Protein AF-A0A972WV79-F1 (afdb_monomer_lite)

pLDDT: mean 96.43, std 3.08, range [78.06, 98.38]

Foldseek 3Di:
DQVVCVVVVHDDDDDLDFDFDDVPDPRTDGDPVRVVVSVVVVVVCVVPPD

Sequence (50 aa):
DGNFSAALGVPTLDGLGADGKGPHTLEEQIYVSSLEPRARMWVNLLETLE

Structure (mmCIF, N/CA/C/O backbone):
data_AF-A0A972WV79-F1
#
_entry.id   AF-A0A972WV79-F1
#
loop_
_atom_site.group_PDB
_atom_site.id
_atom_site.type_symbol
_atom_site.label_atom_id
_atom_site.label_alt_id
_atom_site.label_comp_id
_atom_site.label_asym_id
_atom_site.label_entity_id
_atom_site.label_seq_id
_atom_site.pdbx_PDB_ins_code
_atom_site.Cartn_x
_atom_site.Cartn_y
_atom_site.Cartn_z
_atom_site.occupancy
_atom_site.B_iso_or_equiv
_atom_site.auth_seq_id
_atom_site.auth_comp_id
_atom_site.auth_asym_id
_atom_site.auth_atom_id
_atom_site.pdbx_PDB_model_num
ATOM 1 N N . ASP A 1 1 ? -7.530 8.270 1.556 1.00 91.81 1 ASP A N 1
ATOM 2 C CA . ASP A 1 1 ? -6.166 8.409 2.077 1.00 91.81 1 ASP A CA 1
ATOM 3 C C . ASP A 1 1 ? -6.243 8.224 3.578 1.00 91.81 1 ASP A C 1
ATOM 5 O O . ASP A 1 1 ? -7.198 8.712 4.194 1.00 91.81 1 ASP A O 1
ATOM 9 N N . GLY A 1 2 ? -5.335 7.424 4.128 1.00 95.56 2 GLY A N 1
ATOM 10 C CA . GLY A 1 2 ? -5.363 7.059 5.534 1.00 95.56 2 GLY A CA 1
ATOM 11 C C . GLY A 1 2 ? -5.185 8.246 6.481 1.00 95.56 2 GLY A C 1
ATOM 12 O O . GLY A 1 2 ? -5.631 8.189 7.626 1.00 95.56 2 GLY A O 1
ATOM 13 N N . ASN A 1 3 ? -4.605 9.354 6.012 1.00 95.88 3 ASN A N 1
ATOM 14 C CA . ASN A 1 3 ? -4.422 10.563 6.819 1.00 95.88 3 ASN A CA 1
ATOM 15 C C . ASN A 1 3 ? -5.736 11.119 7.413 1.00 95.88 3 ASN A C 1
ATOM 17 O O . ASN A 1 3 ? -5.740 11.573 8.556 1.00 95.88 3 ASN A O 1
ATOM 21 N N . PHE A 1 4 ? -6.857 11.058 6.685 1.00 97.31 4 PHE A N 1
ATOM 22 C CA . PHE A 1 4 ? -8.142 11.585 7.157 1.00 97.31 4 PHE A CA 1
ATOM 23 C C . PHE A 1 4 ? -8.765 10.723 8.258 1.00 97.31 4 PHE A C 1
ATOM 25 O O . PHE A 1 4 ? -9.211 11.254 9.272 1.00 97.31 4 PHE A O 1
ATOM 32 N N . SER A 1 5 ? -8.790 9.399 8.086 1.00 96.88 5 SER A N 1
ATOM 33 C CA . SER A 1 5 ? -9.343 8.482 9.091 1.00 96.88 5 SER A CA 1
ATOM 34 C C . SER A 1 5 ? -8.450 8.400 10.329 1.00 96.88 5 SER A C 1
ATOM 36 O O . SER A 1 5 ? -8.958 8.408 11.450 1.00 96.88 5 SER A O 1
ATOM 38 N N . ALA A 1 6 ? -7.127 8.434 10.144 1.00 97.25 6 ALA A N 1
ATOM 39 C CA . ALA A 1 6 ? -6.176 8.502 11.248 1.00 97.25 6 ALA A CA 1
ATOM 40 C C . ALA A 1 6 ? -6.360 9.781 12.083 1.00 97.25 6 ALA A C 1
ATOM 42 O O . ALA A 1 6 ? -6.338 9.715 13.311 1.00 97.25 6 ALA A O 1
ATOM 43 N N . ALA A 1 7 ? -6.617 10.931 11.445 1.00 97.88 7 ALA A N 1
ATOM 44 C CA . ALA A 1 7 ? -6.897 12.187 12.148 1.00 97.88 7 ALA A CA 1
ATOM 45 C C . ALA A 1 7 ? -8.181 12.139 13.002 1.00 97.88 7 ALA A C 1
ATOM 47 O O . ALA A 1 7 ? -8.301 12.889 13.968 1.00 97.88 7 ALA A O 1
ATOM 48 N N . LEU A 1 8 ? -9.120 11.242 12.680 1.00 98.00 8 LEU A N 1
ATOM 49 C CA . LEU A 1 8 ? -10.331 10.983 13.468 1.00 98.00 8 LEU A CA 1
ATOM 50 C C . LEU A 1 8 ? -10.116 9.944 14.585 1.00 98.00 8 LEU A C 1
ATOM 52 O O . LEU A 1 8 ? -11.066 9.592 15.281 1.00 98.00 8 LEU A O 1
ATOM 56 N N . GLY A 1 9 ? -8.890 9.439 14.759 1.00 97.56 9 GLY A N 1
ATOM 57 C CA . GLY A 1 9 ? -8.564 8.403 15.741 1.00 97.56 9 GLY A CA 1
ATOM 58 C C . GLY A 1 9 ? -8.999 6.992 15.336 1.00 97.56 9 GLY A C 1
ATOM 59 O O . GLY A 1 9 ? -8.957 6.085 16.165 1.00 97.56 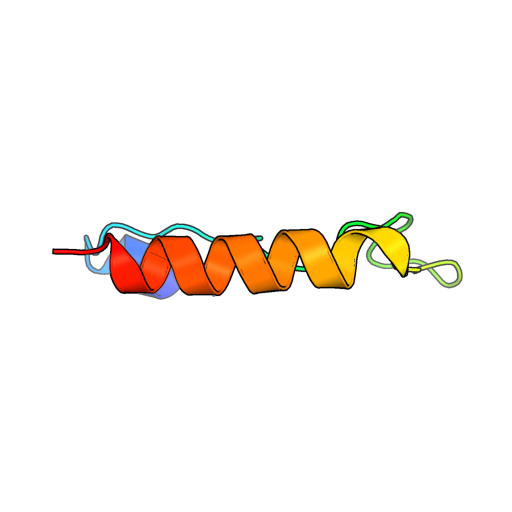9 GLY A O 1
ATOM 60 N N . VAL A 1 10 ? -9.411 6.783 14.080 1.00 97.00 10 VAL A N 1
ATOM 61 C CA . VAL A 1 10 ? -9.784 5.458 13.571 1.00 97.00 10 VAL A CA 1
ATOM 62 C C . VAL A 1 10 ? -8.509 4.663 13.271 1.00 97.00 10 VAL A C 1
ATOM 64 O O . VAL A 1 10 ? -7.665 5.155 12.508 1.00 97.00 10 VAL A O 1
ATOM 67 N N . PRO A 1 11 ? -8.347 3.436 13.809 1.00 95.06 11 PRO A N 1
ATOM 68 C CA . PRO A 1 11 ? -7.251 2.555 13.424 1.00 95.06 11 PRO A CA 1
ATOM 69 C C . PRO A 1 11 ? -7.227 2.380 11.905 1.00 95.06 11 PRO A C 1
ATOM 71 O O . PRO A 1 11 ? -8.191 1.913 11.305 1.00 95.06 11 PRO A O 1
ATOM 74 N N . THR A 1 12 ? -6.140 2.819 11.277 1.00 95.69 12 THR A N 1
ATOM 75 C CA . THR A 1 12 ? -6.048 2.924 9.821 1.00 95.69 12 THR A CA 1
ATOM 76 C C . THR A 1 12 ? -4.836 2.155 9.326 1.00 95.69 12 THR A C 1
ATOM 78 O O . THR A 1 12 ? -3.720 2.381 9.790 1.00 95.69 12 THR A O 1
ATOM 81 N N . LEU A 1 13 ? -5.066 1.275 8.356 1.00 94.62 13 LEU A N 1
ATOM 82 C CA . LEU A 1 13 ? -4.034 0.579 7.601 1.00 94.62 13 LEU A CA 1
ATOM 83 C C . LEU A 1 13 ? -4.158 1.012 6.135 1.00 94.62 13 LEU A C 1
ATOM 85 O O . LEU A 1 13 ? -5.232 0.893 5.550 1.00 94.62 13 LEU A O 1
ATOM 89 N N . ASP A 1 14 ? -3.079 1.543 5.562 1.00 94.50 14 ASP A N 1
ATOM 90 C CA . ASP A 1 14 ? -3.034 2.072 4.191 1.00 94.50 14 ASP A CA 1
ATOM 91 C C . ASP A 1 14 ? -1.921 1.380 3.383 1.00 94.50 14 ASP A C 1
ATOM 93 O O . ASP A 1 14 ? -1.064 0.695 3.945 1.00 94.50 14 ASP A O 1
ATOM 97 N N . GLY A 1 15 ? -1.933 1.531 2.057 1.00 92.50 15 GLY A N 1
ATOM 98 C CA . GLY A 1 15 ? -0.907 0.978 1.169 1.00 92.50 15 GLY A CA 1
ATOM 99 C C . GLY A 1 15 ? -1.037 -0.526 0.903 1.00 92.50 15 GLY A C 1
ATOM 100 O O . GLY A 1 15 ? -0.052 -1.192 0.599 1.00 92.50 15 GLY A O 1
ATOM 101 N N . LEU A 1 16 ? -2.246 -1.086 0.994 1.00 94.94 16 LEU A N 1
ATOM 102 C CA . LEU A 1 16 ? -2.520 -2.522 0.798 1.00 94.94 16 LEU A CA 1
ATOM 103 C C . LEU A 1 16 ? -2.759 -2.912 -0.677 1.00 94.94 16 LEU A C 1
ATOM 105 O O . LEU A 1 16 ? -3.436 -3.901 -0.970 1.00 94.94 16 LEU A O 1
ATOM 109 N N . GLY A 1 17 ? -2.246 -2.104 -1.605 1.00 94.31 17 GLY A N 1
ATOM 110 C CA . GLY A 1 17 ? -2.369 -2.309 -3.047 1.00 94.31 17 GLY A CA 1
ATOM 111 C C . GLY A 1 17 ? -1.438 -3.392 -3.598 1.00 94.31 17 GLY A C 1
ATOM 112 O O . GLY A 1 17 ? -0.770 -4.113 -2.858 1.00 94.31 17 GLY A O 1
ATOM 113 N N . ALA A 1 18 ? -1.411 -3.506 -4.926 1.00 96.50 18 ALA A N 1
ATOM 114 C CA . ALA A 1 18 ? -0.495 -4.390 -5.639 1.00 96.50 18 ALA A CA 1
ATOM 115 C C . ALA A 1 18 ? 0.968 -3.977 -5.420 1.00 96.50 18 ALA A C 1
ATOM 117 O O . ALA A 1 18 ? 1.280 -2.789 -5.327 1.00 96.50 18 ALA A O 1
ATOM 118 N N . ASP A 1 19 ? 1.865 -4.960 -5.396 1.00 96.94 19 ASP A N 1
ATOM 119 C CA . ASP A 1 19 ? 3.297 -4.683 -5.361 1.00 96.94 19 ASP A CA 1
ATOM 120 C C . ASP A 1 19 ? 3.773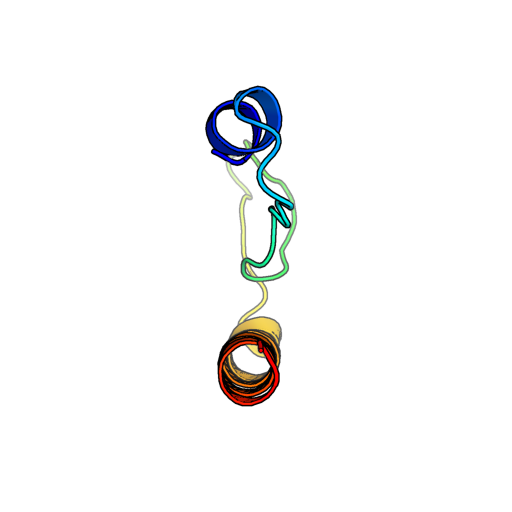 -4.253 -6.752 1.00 96.94 19 ASP A C 1
ATOM 122 O O . ASP A 1 19 ? 3.218 -4.652 -7.781 1.00 96.94 19 ASP A O 1
ATOM 126 N N . GLY A 1 20 ? 4.847 -3.473 -6.798 1.00 96.75 20 GLY A N 1
ATOM 127 C CA . GLY A 1 20 ? 5.345 -2.914 -8.045 1.00 96.75 20 GLY A CA 1
ATOM 128 C C . GLY A 1 20 ? 6.707 -2.256 -7.907 1.00 96.75 20 GLY A C 1
ATOM 129 O O . GLY A 1 20 ? 7.444 -2.501 -6.949 1.00 96.75 20 GLY A O 1
ATOM 130 N N . LYS A 1 21 ? 7.055 -1.423 -8.888 1.00 97.94 21 LYS A N 1
ATOM 131 C CA . LYS A 1 21 ? 8.258 -0.583 -8.851 1.00 97.94 21 LYS A CA 1
ATOM 132 C C . LYS A 1 21 ? 8.034 0.727 -9.601 1.00 97.94 21 LYS A C 1
ATOM 134 O O . LYS A 1 21 ? 7.140 0.819 -10.437 1.00 97.94 21 LYS A O 1
ATOM 139 N N . GLY A 1 22 ? 8.918 1.685 -9.334 1.00 97.31 22 GLY A N 1
ATOM 140 C CA . GLY A 1 22 ? 8.925 2.988 -9.999 1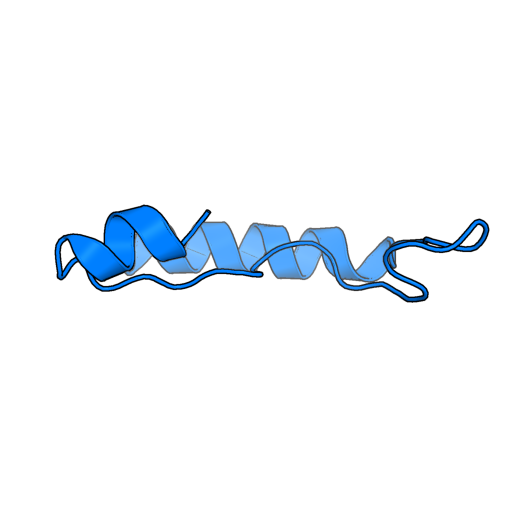.00 97.31 22 GLY A CA 1
ATOM 141 C C . GLY A 1 22 ? 7.661 3.816 -9.761 1.00 97.31 22 GLY A C 1
ATOM 142 O O . GLY A 1 22 ? 7.176 4.392 -10.728 1.00 97.31 22 GLY A O 1
ATOM 143 N N . PRO A 1 23 ? 7.092 3.875 -8.535 1.00 96.31 23 PRO A N 1
ATOM 144 C CA . PRO A 1 23 ? 5.933 4.730 -8.306 1.00 96.31 23 PRO A CA 1
ATOM 145 C C . PRO A 1 23 ? 6.289 6.178 -8.667 1.00 96.31 23 PRO A C 1
ATOM 147 O O . PRO A 1 23 ? 7.354 6.666 -8.274 1.00 96.31 23 PRO A O 1
ATOM 150 N N . HIS A 1 24 ? 5.400 6.851 -9.400 1.00 96.56 24 HIS A N 1
ATOM 151 C CA . HIS A 1 24 ? 5.588 8.212 -9.909 1.00 96.56 24 HIS A CA 1
ATOM 152 C C . HIS A 1 24 ? 6.682 8.369 -10.988 1.00 96.56 24 HIS A C 1
ATOM 154 O O . HIS A 1 24 ? 7.259 9.452 -11.120 1.00 96.56 24 HIS A O 1
ATOM 160 N N . THR A 1 25 ? 6.969 7.331 -11.785 1.00 98.31 25 THR A N 1
ATOM 161 C CA . THR A 1 25 ? 7.855 7.428 -12.967 1.00 98.31 25 THR A CA 1
ATOM 162 C C . THR A 1 25 ? 7.163 6.955 -14.252 1.00 98.31 25 THR A C 1
ATOM 164 O O . THR A 1 25 ? 6.056 6.425 -14.214 1.00 98.31 25 THR A O 1
ATOM 167 N N . LEU A 1 26 ? 7.793 7.151 -15.420 1.00 98.25 26 LEU A N 1
ATOM 168 C CA . LEU A 1 26 ? 7.256 6.653 -16.702 1.00 98.25 26 LEU A CA 1
ATOM 169 C C . LEU A 1 26 ? 7.301 5.120 -16.804 1.00 98.25 26 LEU A C 1
ATOM 171 O O . LEU A 1 26 ? 6.625 4.522 -17.637 1.00 98.25 26 LEU A O 1
ATOM 175 N N . GLU A 1 27 ? 8.1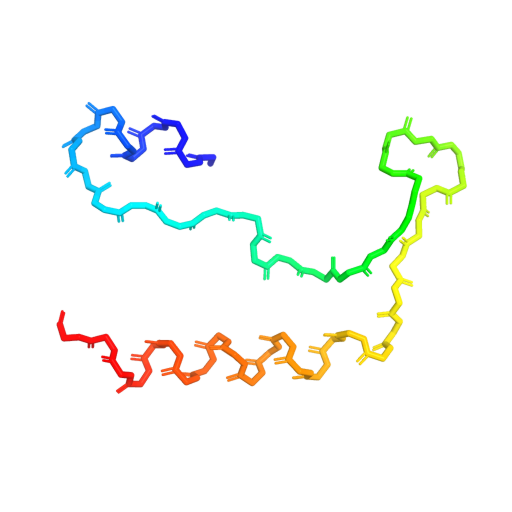03 4.496 -15.950 1.00 98.00 27 GLU A N 1
ATOM 176 C CA . GLU A 1 27 ? 8.320 3.059 -15.834 1.00 98.00 27 GLU A CA 1
ATOM 177 C C . GLU A 1 27 ? 7.543 2.454 -14.656 1.00 98.00 27 GLU A C 1
ATOM 179 O O . GLU A 1 27 ? 7.866 1.346 -14.211 1.00 98.00 27 GLU A O 1
ATOM 184 N N . GLU A 1 28 ? 6.544 3.178 -14.135 1.00 98.38 28 GLU A N 1
ATOM 185 C CA . GLU A 1 28 ? 5.648 2.680 -13.099 1.00 98.38 28 GLU A CA 1
ATOM 186 C C . GLU A 1 28 ? 4.966 1.392 -13.568 1.00 98.38 28 GLU A C 1
ATOM 188 O O . GLU A 1 28 ? 4.363 1.316 -14.641 1.00 98.38 28 GLU A O 1
ATOM 193 N N . GLN A 1 29 ? 5.084 0.347 -12.754 1.00 97.88 29 GLN A N 1
ATOM 194 C CA . GLN A 1 29 ? 4.528 -0.961 -13.068 1.00 97.88 29 GLN A CA 1
ATOM 195 C C . GLN A 1 29 ? 4.147 -1.718 -11.799 1.00 97.88 29 GLN A C 1
ATOM 197 O O . GLN A 1 29 ? 4.767 -1.554 -10.745 1.00 97.88 29 GLN A O 1
ATOM 202 N N . ILE A 1 30 ? 3.198 -2.638 -11.946 1.00 98.31 30 ILE A N 1
ATOM 203 C CA . ILE A 1 30 ? 2.834 -3.617 -10.920 1.00 98.31 30 ILE A CA 1
ATOM 204 C C . ILE A 1 30 ? 3.307 -5.019 -11.308 1.00 98.31 30 ILE A C 1
ATOM 206 O O . ILE A 1 30 ? 3.454 -5.345 -12.489 1.00 98.31 30 ILE A O 1
ATOM 210 N N . TYR A 1 31 ? 3.499 -5.881 -10.315 1.00 98.31 31 TYR A N 1
ATOM 211 C CA . TYR A 1 31 ? 3.702 -7.307 -10.536 1.00 98.31 31 TYR A CA 1
ATOM 212 C C . TYR A 1 31 ? 2.348 -8.012 -10.606 1.00 98.31 31 TYR A C 1
ATOM 214 O O . TYR A 1 31 ? 1.612 -8.039 -9.621 1.00 98.31 31 TYR A O 1
ATOM 222 N N . VAL A 1 32 ? 2.032 -8.645 -11.741 1.00 98.19 32 VAL A N 1
ATOM 223 C CA . VAL A 1 32 ? 0.786 -9.425 -11.902 1.00 98.19 32 VAL A CA 1
ATOM 224 C C . VAL A 1 32 ? 0.681 -10.532 -10.846 1.00 98.19 32 VAL A C 1
ATOM 226 O O . VAL A 1 32 ? -0.396 -10.775 -10.309 1.00 98.19 32 VAL A O 1
ATOM 229 N N . SER A 1 33 ? 1.810 -11.143 -10.476 1.00 98.19 33 SER A N 1
ATOM 230 C CA . SER A 1 33 ? 1.887 -12.152 -9.414 1.00 98.19 33 SER A CA 1
ATOM 231 C C . SER A 1 33 ? 1.476 -11.640 -8.028 1.00 98.19 33 SER A C 1
ATOM 233 O O . SER A 1 33 ? 1.175 -12.456 -7.163 1.00 98.19 33 SER A O 1
ATOM 235 N N . SER A 1 34 ? 1.436 -10.321 -7.799 1.00 97.94 34 SER A N 1
ATOM 236 C CA . SER A 1 34 ? 0.999 -9.741 -6.520 1.00 97.94 34 SER A CA 1
ATOM 237 C C . SER A 1 34 ? -0.524 -9.637 -6.385 1.00 97.94 34 SER A C 1
ATOM 239 O O . SER A 1 34 ? -1.027 -9.514 -5.270 1.00 97.94 34 SER A O 1
ATOM 241 N N . LEU A 1 35 ? -1.277 -9.729 -7.490 1.00 97.88 35 LEU A N 1
ATOM 242 C CA . LEU A 1 35 ? -2.723 -9.491 -7.486 1.00 97.88 35 LEU A CA 1
ATOM 243 C C . LEU A 1 35 ? -3.492 -10.539 -6.674 1.00 97.88 35 LEU A C 1
ATOM 245 O O . LEU A 1 35 ? -4.285 -10.177 -5.806 1.00 97.88 35 LEU A O 1
ATOM 249 N N . GLU A 1 36 ? -3.251 -11.830 -6.923 1.00 98.31 36 GLU A N 1
ATOM 250 C CA . GLU A 1 36 ? -3.962 -12.904 -6.217 1.00 98.31 36 GLU A CA 1
ATOM 251 C C . GLU A 1 36 ? -3.644 -12.918 -4.707 1.00 98.31 36 GLU A C 1
ATOM 253 O O . GLU A 1 36 ? -4.591 -12.913 -3.912 1.00 98.31 36 GLU A O 1
ATOM 258 N N . PRO A 1 37 ? -2.370 -12.856 -4.259 1.00 97.69 37 PRO A N 1
ATOM 259 C CA . PRO A 1 37 ? -2.062 -12.782 -2.832 1.00 97.69 37 PRO A CA 1
ATOM 260 C C . PRO A 1 37 ? -2.687 -11.567 -2.141 1.00 97.69 37 PRO A C 1
ATOM 262 O O . PRO A 1 37 ? -3.203 -11.700 -1.031 1.00 97.69 37 PRO A O 1
ATOM 265 N N . ARG A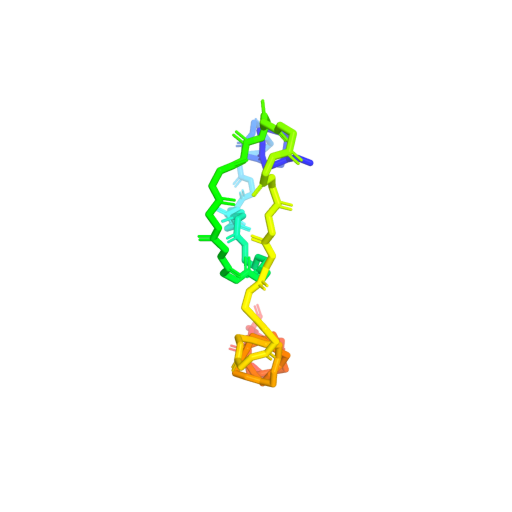 1 38 ? -2.693 -10.393 -2.793 1.00 97.75 38 ARG A N 1
ATOM 266 C CA . ARG A 1 38 ? -3.310 -9.181 -2.234 1.00 97.75 38 ARG A CA 1
ATOM 267 C C . ARG A 1 38 ? -4.821 -9.314 -2.126 1.00 97.75 38 ARG A C 1
ATOM 269 O O . ARG A 1 38 ? -5.366 -9.014 -1.070 1.00 97.75 38 ARG A O 1
ATOM 276 N N . ALA A 1 39 ? -5.496 -9.830 -3.150 1.00 97.75 39 ALA A N 1
ATOM 277 C CA . ALA A 1 39 ? -6.936 -10.079 -3.082 1.00 97.75 39 ALA A CA 1
ATOM 278 C C . ALA A 1 39 ? -7.294 -11.034 -1.930 1.00 97.75 39 ALA A C 1
ATOM 280 O O . ALA A 1 39 ? -8.204 -10.754 -1.151 1.00 97.75 39 ALA A O 1
ATOM 281 N N . ARG A 1 40 ? -6.529 -12.120 -1.763 1.00 98.19 40 ARG A N 1
ATOM 282 C CA . ARG A 1 40 ? -6.710 -13.067 -0.653 1.00 98.19 40 ARG A CA 1
ATOM 283 C C . ARG A 1 40 ? -6.476 -12.416 0.711 1.00 98.19 40 ARG A C 1
ATOM 285 O O . ARG A 1 40 ? -7.235 -12.665 1.638 1.00 98.19 40 ARG A O 1
ATOM 292 N N . MET A 1 41 ? -5.453 -11.570 0.828 1.00 97.19 41 MET A N 1
ATOM 293 C CA . MET A 1 41 ? -5.190 -10.797 2.044 1.00 97.19 41 MET A CA 1
ATOM 294 C C . MET A 1 41 ? -6.382 -9.904 2.409 1.00 97.19 41 MET A C 1
ATOM 296 O O . MET A 1 41 ? -6.768 -9.881 3.572 1.00 97.19 41 MET A O 1
ATOM 300 N N . TRP A 1 42 ? -6.991 -9.214 1.436 1.00 97.25 42 TRP A N 1
ATOM 301 C CA . TRP A 1 42 ? -8.187 -8.394 1.663 1.00 97.25 42 TRP A CA 1
ATOM 302 C C . TRP A 1 42 ? -9.385 -9.218 2.137 1.00 97.25 42 TRP A C 1
ATOM 304 O O . TRP A 1 42 ? -10.039 -8.823 3.098 1.00 97.25 42 TRP A O 1
ATOM 314 N N . VAL A 1 43 ? -9.646 -10.367 1.504 1.00 98.12 43 VAL A N 1
ATOM 315 C CA . VAL A 1 43 ? -10.717 -11.286 1.930 1.00 98.12 43 VAL A CA 1
ATOM 316 C C . VAL A 1 43 ? -10.496 -11.721 3.375 1.00 98.12 43 VAL A C 1
A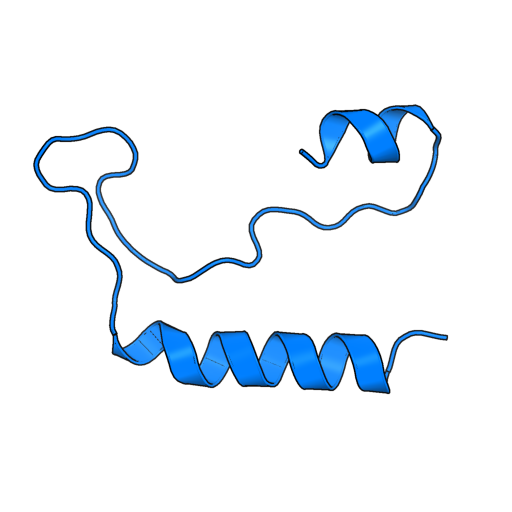TOM 318 O O . VAL A 1 43 ? -11.360 -11.495 4.214 1.00 98.12 43 VAL A O 1
ATOM 321 N N . ASN A 1 44 ? -9.307 -12.237 3.689 1.00 97.62 44 ASN A N 1
ATOM 322 C CA . ASN A 1 44 ? -8.988 -12.697 5.037 1.00 97.62 44 ASN A CA 1
ATOM 323 C C . ASN A 1 44 ? -9.066 -11.565 6.071 1.00 97.62 44 ASN A C 1
ATOM 325 O O . ASN A 1 44 ? -9.530 -11.788 7.184 1.00 97.62 44 ASN A O 1
ATOM 329 N N . LEU A 1 45 ? -8.615 -10.353 5.727 1.00 96.31 45 LEU A N 1
ATOM 330 C CA . LEU A 1 45 ? -8.703 -9.196 6.619 1.00 96.31 45 LEU A CA 1
ATOM 331 C C . LEU A 1 45 ? -10.161 -8.898 6.976 1.00 96.31 45 LEU A C 1
ATOM 333 O O . LEU A 1 45 ? -10.463 -8.721 8.146 1.00 96.31 45 LEU A O 1
ATOM 337 N N . LEU A 1 46 ? -11.055 -8.873 5.985 1.00 96.12 46 LEU A N 1
ATOM 338 C CA . LEU A 1 46 ? -12.477 -8.602 6.201 1.00 96.12 46 LEU A CA 1
ATOM 339 C C . LEU A 1 46 ? -13.190 -9.743 6.939 1.00 96.12 46 LEU A C 1
ATOM 341 O O . LEU A 1 46 ? -14.072 -9.473 7.744 1.00 96.12 46 LEU A O 1
ATOM 345 N N . GLU A 1 47 ? -12.811 -10.998 6.693 1.00 97.75 47 GLU A N 1
ATOM 346 C CA . GLU A 1 47 ? -13.365 -12.167 7.395 1.00 97.75 47 GLU A CA 1
ATOM 347 C C . GLU A 1 47 ? -12.938 -12.248 8.867 1.00 97.75 47 GLU A C 1
ATOM 349 O O . GLU A 1 47 ? -13.631 -12.866 9.672 1.00 97.75 47 GLU A O 1
ATOM 354 N N . THR A 1 48 ? -11.790 -11.660 9.213 1.00 96.69 48 THR A N 1
ATOM 355 C CA . THR A 1 48 ? -11.205 -11.721 10.564 1.00 96.69 48 THR A CA 1
ATOM 356 C C . THR A 1 48 ? -11.320 -10.412 11.343 1.00 96.69 48 THR A C 1
ATOM 358 O O . THR A 1 48 ? -10.896 -10.363 12.497 1.00 96.69 48 THR A O 1
ATOM 361 N N . LEU A 1 49 ? -11.871 -9.358 10.734 1.00 92.06 49 LEU A N 1
ATOM 362 C CA . LEU A 1 49 ? -12.125 -8.090 11.410 1.00 92.06 49 LEU A CA 1
ATOM 363 C C . LEU A 1 49 ? -13.362 -8.233 12.308 1.00 92.06 49 LEU A C 1
ATOM 365 O O . LEU A 1 49 ? -14.437 -8.578 11.817 1.00 92.06 49 LEU A O 1
ATOM 369 N N . GLU A 1 50 ? -13.205 -7.957 13.603 1.00 78.06 50 GLU A N 1
ATOM 370 C CA . GLU A 1 50 ? -14.309 -7.869 14.575 1.00 78.06 50 GLU A CA 1
ATOM 371 C C . GLU A 1 50 ? -14.919 -6.462 14.631 1.00 78.06 50 GLU A C 1
ATOM 373 O O . GLU A 1 50 ? -14.146 -5.472 14.629 1.00 78.06 50 GLU A O 1
#

Radius of gyration: 13.82 Å; chains: 1; bounding box: 23×25×32 Å

Secondary structure (DSSP, 8-state):
-HHHHHHTT-------S--EE-TTSTT-EE-GGGHHHHHHHHHHHHHH--